Protein AF-A0A662L2X6-F1 (afdb_monomer)

Sequence (134 aa):
MKKNYYLSSSEQKVYNVVSHAELVTLELVRELFPELSMGMLYKVLSSLEKKGYLYRLRRGLYLVRKRPGEMAVIENPYRVALSLYKGYIGFSSALRHYNLIEYDFHCFRGHCGEIRQYAGGKHTAHPLSHRRRT

pLDDT: mean 73.25, std 21.38, range [28.16, 93.31]

Structure (mmCIF, N/CA/C/O backbone):
data_AF-A0A662L2X6-F1
#
_entry.id   AF-A0A662L2X6-F1
#
loop_
_atom_site.group_PDB
_atom_site.id
_atom_site.type_symbol
_atom_site.label_atom_id
_atom_site.label_alt_id
_atom_site.label_comp_id
_atom_site.label_asym_id
_atom_site.label_entity_id
_atom_site.label_seq_id
_atom_site.pdbx_PDB_ins_code
_atom_site.Cartn_x
_atom_site.Cartn_y
_atom_site.Cartn_z
_atom_site.occupancy
_atom_site.B_iso_or_equiv
_atom_site.auth_seq_id
_atom_site.auth_comp_id
_atom_site.auth_asym_id
_atom_site.auth_atom_id
_atom_site.pdbx_PDB_model_num
ATOM 1 N N . MET A 1 1 ? 13.348 3.884 21.533 1.00 37.84 1 MET A N 1
ATOM 2 C CA . MET A 1 1 ? 12.248 3.030 22.042 1.00 37.84 1 MET A CA 1
ATOM 3 C C . MET A 1 1 ? 11.595 2.313 20.865 1.00 37.84 1 MET A C 1
ATOM 5 O O . MET A 1 1 ? 11.083 2.991 19.982 1.00 37.84 1 MET A O 1
ATOM 9 N N . LYS A 1 2 ? 11.639 0.973 20.804 1.00 46.19 2 LYS A N 1
ATOM 10 C CA . LYS A 1 2 ? 10.853 0.205 19.821 1.00 46.19 2 LYS A CA 1
ATOM 11 C C . LYS A 1 2 ? 9.372 0.364 20.182 1.00 46.19 2 LYS A C 1
ATOM 13 O O . LYS A 1 2 ? 8.948 -0.122 21.225 1.00 46.19 2 LYS A O 1
ATOM 18 N N . LYS A 1 3 ? 8.598 1.092 19.372 1.00 54.91 3 LYS A N 1
ATOM 19 C CA . LYS A 1 3 ? 7.136 1.128 19.523 1.00 54.91 3 LYS A CA 1
ATOM 20 C C . LYS A 1 3 ? 6.588 -0.226 19.077 1.00 54.91 3 LYS A C 1
ATOM 22 O O . LYS A 1 3 ? 6.639 -0.543 17.892 1.00 54.91 3 LYS A O 1
ATOM 27 N N . ASN A 1 4 ? 6.072 -1.013 20.017 1.00 60.38 4 ASN A N 1
ATOM 28 C CA . ASN A 1 4 ? 5.296 -2.207 19.697 1.00 60.38 4 ASN A CA 1
ATOM 29 C C . ASN A 1 4 ? 3.929 -1.752 19.176 1.00 60.38 4 ASN A C 1
ATOM 31 O O . ASN A 1 4 ? 3.053 -1.361 19.946 1.00 60.38 4 ASN A O 1
ATOM 35 N N . TYR A 1 5 ? 3.768 -1.728 17.854 1.00 67.44 5 TYR A N 1
ATOM 36 C CA . TYR A 1 5 ? 2.500 -1.387 17.220 1.00 67.44 5 TYR A CA 1
ATOM 37 C C . TYR A 1 5 ? 1.608 -2.627 17.150 1.00 67.44 5 TYR A C 1
ATOM 39 O O . TYR A 1 5 ? 1.684 -3.400 16.196 1.00 67.44 5 TYR A O 1
ATOM 47 N N . TYR A 1 6 ? 0.749 -2.801 18.155 1.00 79.38 6 TYR A N 1
ATOM 48 C CA . TYR A 1 6 ? -0.308 -3.812 18.124 1.00 79.38 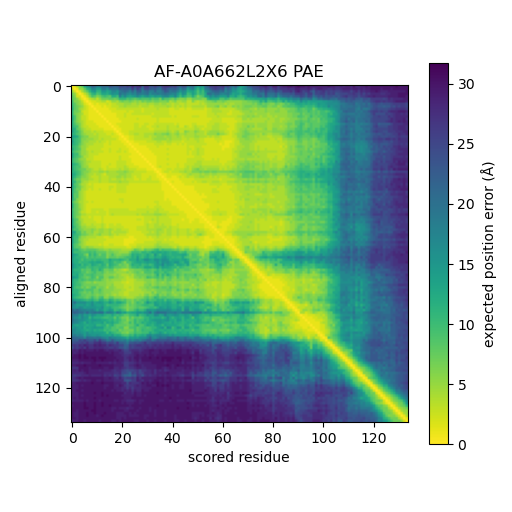6 TYR A CA 1
ATOM 49 C C . TYR A 1 6 ? -1.301 -3.501 16.995 1.00 79.38 6 TYR A C 1
ATOM 51 O O . TYR A 1 6 ? -1.736 -2.353 16.838 1.00 79.38 6 TYR A O 1
ATOM 59 N N . LEU A 1 7 ? -1.635 -4.510 16.190 1.00 86.00 7 LEU A N 1
ATOM 60 C CA . LEU A 1 7 ? -2.665 -4.427 15.154 1.00 86.00 7 LEU A CA 1
ATOM 61 C C . LEU A 1 7 ? -4.028 -4.767 15.764 1.00 86.00 7 LEU A C 1
ATOM 63 O O . LEU A 1 7 ? -4.136 -5.686 16.571 1.00 86.00 7 LEU A O 1
ATOM 67 N N . SER A 1 8 ? -5.069 -4.028 15.385 1.00 89.44 8 SER A N 1
ATOM 68 C CA . SER A 1 8 ? -6.445 -4.423 15.708 1.00 89.44 8 SER A CA 1
ATOM 69 C C . SER A 1 8 ? -6.873 -5.630 14.866 1.00 89.44 8 SER A C 1
ATOM 71 O O . SER A 1 8 ? -6.256 -5.922 13.843 1.00 89.44 8 SER A O 1
ATOM 73 N N . SER A 1 9 ? -7.961 -6.311 15.242 1.00 88.50 9 SER A N 1
ATOM 74 C CA . SER A 1 9 ? -8.458 -7.476 14.487 1.00 88.50 9 SER A CA 1
ATOM 75 C C . SER A 1 9 ? -8.709 -7.154 13.004 1.00 88.50 9 SER A C 1
ATOM 77 O O . SER A 1 9 ? -8.287 -7.904 12.125 1.00 88.50 9 SER A O 1
ATOM 79 N N . SER A 1 10 ? -9.322 -6.004 12.704 1.00 88.81 10 SER A N 1
ATOM 80 C CA . SER A 1 10 ? -9.560 -5.562 11.323 1.00 88.81 10 SER A CA 1
ATOM 81 C C . SER A 1 10 ? -8.263 -5.229 10.585 1.00 88.81 10 SER A C 1
ATOM 83 O O . SER A 1 10 ? -8.102 -5.601 9.428 1.00 88.81 10 SER A O 1
ATOM 85 N N . GLU A 1 11 ? -7.320 -4.556 11.247 1.00 91.25 11 GLU A N 1
ATOM 86 C CA . GLU A 1 11 ? -6.023 -4.234 10.644 1.00 91.25 11 GLU A CA 1
ATOM 87 C C . GLU A 1 11 ? -5.204 -5.488 10.354 1.00 91.25 11 GLU A C 1
ATOM 89 O O . GLU A 1 11 ? -4.569 -5.571 9.308 1.00 91.25 11 GLU A O 1
ATOM 94 N N . GLN A 1 12 ? -5.236 -6.468 11.256 1.00 91.44 12 GLN A N 1
ATOM 95 C CA . GLN A 1 12 ? -4.523 -7.726 11.098 1.00 91.44 12 GLN A CA 1
ATOM 96 C C . GLN A 1 12 ? -5.106 -8.552 9.950 1.00 91.44 12 GLN A C 1
ATOM 98 O O . GLN A 1 12 ? -4.346 -9.079 9.145 1.00 91.44 12 GLN A O 1
ATOM 103 N N . LYS A 1 13 ? -6.440 -8.606 9.818 1.00 91.12 13 LYS A N 1
ATOM 104 C CA . LYS A 1 13 ? -7.099 -9.242 8.667 1.00 91.12 13 LYS A CA 1
ATOM 105 C C . LYS A 1 13 ? -6.664 -8.605 7.350 1.00 91.12 13 LYS A C 1
ATOM 107 O O . LYS A 1 13 ? -6.211 -9.318 6.460 1.00 91.12 13 LYS A O 1
ATOM 112 N N . VAL A 1 14 ? -6.745 -7.276 7.254 1.00 91.56 14 VAL A N 1
ATOM 113 C CA . VA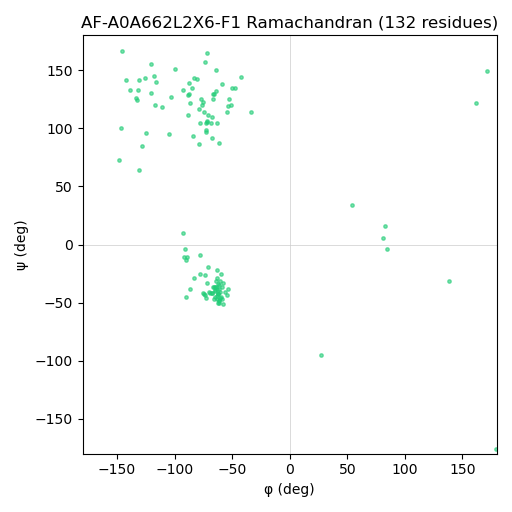L A 1 14 ? -6.340 -6.550 6.042 1.00 91.56 14 VAL A CA 1
ATOM 114 C C . VAL A 1 14 ? -4.860 -6.780 5.748 1.00 91.56 14 VAL A C 1
ATOM 116 O O . VAL A 1 14 ? -4.516 -7.160 4.633 1.00 91.56 14 VAL A O 1
ATOM 119 N N . TYR A 1 15 ? -3.989 -6.621 6.747 1.00 91.12 15 TYR A N 1
ATOM 120 C CA . TYR A 1 15 ? -2.548 -6.787 6.576 1.00 91.12 15 TYR A CA 1
ATOM 121 C C . TYR A 1 15 ? -2.161 -8.207 6.154 1.00 91.12 15 TYR A C 1
ATOM 123 O O . TYR A 1 15 ? -1.346 -8.355 5.254 1.00 91.12 15 TYR A O 1
ATOM 131 N N . ASN A 1 16 ? -2.762 -9.246 6.738 1.00 90.69 16 ASN A N 1
ATOM 132 C CA . ASN A 1 16 ? -2.448 -10.636 6.395 1.00 90.69 16 ASN A CA 1
ATOM 133 C C . ASN A 1 16 ? -2.746 -10.968 4.929 1.00 90.69 16 ASN A C 1
ATOM 135 O O . ASN A 1 16 ? -2.019 -11.753 4.324 1.00 90.69 16 ASN A O 1
ATOM 139 N N . VAL A 1 17 ? -3.795 -10.370 4.361 1.00 90.00 17 VAL A N 1
ATOM 140 C CA . VAL A 1 17 ? -4.144 -10.566 2.950 1.00 90.00 17 VAL A CA 1
ATOM 141 C C . VAL A 1 17 ? -3.186 -9.793 2.044 1.00 90.00 17 VAL A C 1
ATOM 143 O O . VAL A 1 17 ? -2.736 -10.322 1.031 1.00 90.00 17 VAL A O 1
ATOM 146 N N . VAL A 1 18 ? -2.831 -8.559 2.411 1.00 90.56 18 VAL A N 1
ATOM 147 C CA . VAL A 1 18 ? -2.010 -7.701 1.544 1.00 90.56 18 VAL A CA 1
ATOM 148 C C . VAL A 1 18 ? -0.499 -7.843 1.746 1.00 90.56 18 VAL A C 1
ATOM 150 O O . VAL A 1 18 ? 0.260 -7.336 0.930 1.00 90.56 18 VAL A O 1
ATOM 153 N N . SER A 1 19 ? -0.036 -8.533 2.790 1.00 87.69 19 SER A N 1
ATOM 154 C CA . SER A 1 19 ? 1.386 -8.632 3.173 1.00 87.69 19 SER A CA 1
ATOM 155 C C . SER A 1 19 ? 2.289 -9.246 2.100 1.00 87.69 19 SER A C 1
ATOM 157 O O . SER A 1 19 ? 3.488 -8.972 2.077 1.00 87.69 19 SER A O 1
ATOM 159 N N . HIS A 1 20 ? 1.717 -10.064 1.218 1.00 85.44 20 HIS A N 1
ATOM 160 C CA . HIS A 1 20 ? 2.423 -10.729 0.123 1.00 85.44 20 HIS A CA 1
ATOM 161 C C . HIS A 1 20 ? 2.442 -9.899 -1.167 1.00 85.44 20 HIS A C 1
ATOM 163 O O . HIS A 1 20 ? 3.186 -10.220 -2.092 1.00 85.44 20 HIS A O 1
ATOM 169 N N . ALA A 1 21 ? 1.623 -8.849 -1.251 1.00 86.25 21 ALA A N 1
ATOM 170 C CA . ALA A 1 21 ? 1.605 -7.955 -2.395 1.00 86.25 21 ALA A CA 1
ATOM 171 C C . ALA A 1 21 ? 2.707 -6.899 -2.254 1.00 86.25 21 ALA A C 1
ATOM 173 O O . ALA A 1 21 ? 2.956 -6.396 -1.167 1.00 86.25 21 ALA A O 1
ATOM 174 N N . GLU A 1 22 ? 3.345 -6.517 -3.360 1.00 86.69 22 GLU A N 1
ATOM 175 C CA . GLU A 1 22 ? 4.270 -5.373 -3.381 1.00 86.69 22 GLU A CA 1
ATOM 176 C C . GLU A 1 22 ? 3.488 -4.047 -3.303 1.00 86.69 22 GLU A C 1
ATOM 178 O O . GLU A 1 22 ? 3.831 -3.135 -2.548 1.00 86.69 22 GLU A O 1
ATOM 183 N N . LEU A 1 23 ? 2.390 -3.965 -4.061 1.00 90.06 23 LEU A N 1
ATOM 184 C CA . LEU A 1 23 ? 1.538 -2.789 -4.205 1.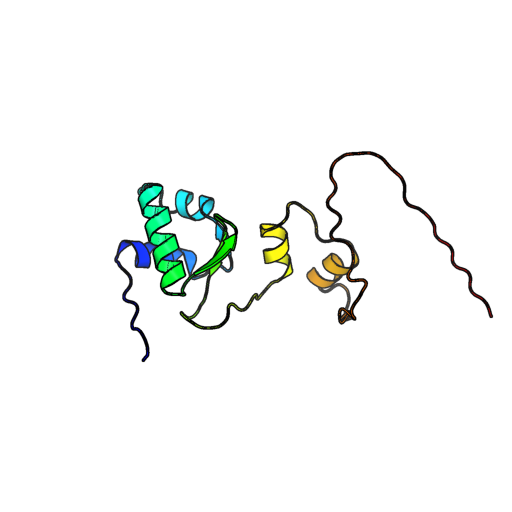00 90.06 23 LEU A CA 1
ATOM 185 C C . LEU A 1 23 ? 0.088 -3.125 -3.883 1.00 90.06 23 LEU A C 1
ATOM 187 O O . LEU A 1 23 ? -0.418 -4.186 -4.239 1.00 90.06 23 LEU A O 1
ATOM 191 N N . VAL A 1 24 ? -0.591 -2.174 -3.253 1.00 92.56 24 VAL A N 1
ATOM 192 C CA . VAL A 1 24 ? -1.980 -2.300 -2.820 1.00 92.56 24 VAL A CA 1
ATOM 193 C C . VAL A 1 24 ? -2.740 -1.051 -3.226 1.00 92.56 24 VAL A C 1
ATOM 195 O O . VAL A 1 24 ? -2.353 0.069 -2.876 1.00 92.56 24 VAL A O 1
ATOM 198 N N . THR A 1 25 ? -3.848 -1.238 -3.939 1.00 92.19 25 THR A N 1
ATOM 199 C CA . THR A 1 25 ? -4.790 -0.161 -4.247 1.00 92.19 25 THR A CA 1
ATOM 200 C C . THR A 1 25 ? -5.988 -0.208 -3.309 1.00 92.19 25 THR A C 1
ATOM 202 O O . THR A 1 25 ? -6.390 -1.266 -2.831 1.00 92.19 25 THR A O 1
ATOM 205 N N . LEU A 1 26 ? -6.589 0.953 -3.046 1.00 92.50 26 LEU A N 1
ATOM 206 C CA . LEU A 1 26 ? -7.825 1.043 -2.264 1.00 92.50 26 LEU A CA 1
ATOM 207 C C . LEU A 1 26 ? -8.962 0.229 -2.900 1.00 92.50 26 LEU A C 1
ATOM 209 O O . LEU A 1 26 ? -9.758 -0.367 -2.183 1.00 92.50 26 LEU A O 1
ATOM 213 N N . GLU A 1 27 ? -9.026 0.215 -4.230 1.00 91.50 27 GLU A N 1
ATOM 214 C CA . GLU A 1 27 ? -10.001 -0.554 -5.009 1.00 91.50 27 GLU A CA 1
ATOM 215 C C . GLU A 1 27 ? -9.844 -2.056 -4.751 1.00 91.50 27 GLU A C 1
ATOM 217 O O . GLU A 1 27 ? -10.814 -2.702 -4.371 1.00 91.50 27 GLU A O 1
ATOM 222 N N . LEU A 1 28 ? -8.613 -2.575 -4.804 1.00 91.12 28 LEU A N 1
ATOM 223 C CA . LEU A 1 28 ? -8.323 -3.980 -4.515 1.00 91.12 28 LEU A CA 1
ATOM 224 C C . LEU A 1 28 ? -8.683 -4.357 -3.072 1.00 91.12 28 LEU A C 1
ATOM 226 O O . LEU A 1 28 ? -9.294 -5.392 -2.830 1.00 91.12 28 LEU A O 1
ATOM 230 N N . VAL A 1 29 ? -8.365 -3.507 -2.090 1.00 92.19 29 VAL A N 1
ATOM 231 C CA . VAL A 1 29 ? -8.748 -3.780 -0.690 1.00 92.19 29 VAL A CA 1
ATOM 232 C C . VAL A 1 29 ? -10.267 -3.765 -0.520 1.00 92.19 29 VAL A C 1
ATOM 234 O O . VAL A 1 29 ? -10.804 -4.566 0.238 1.00 92.19 29 VAL A O 1
ATOM 237 N N . ARG A 1 30 ? -10.974 -2.882 -1.229 1.00 93.06 30 ARG A N 1
ATOM 238 C CA . ARG A 1 30 ? -12.440 -2.839 -1.211 1.00 93.06 30 ARG A CA 1
ATOM 239 C C . ARG A 1 30 ? -13.055 -4.103 -1.815 1.00 93.06 30 ARG A C 1
ATOM 241 O O . ARG A 1 30 ? -14.054 -4.578 -1.292 1.00 93.06 30 ARG A O 1
ATOM 248 N N . GLU A 1 31 ? -12.477 -4.630 -2.890 1.00 92.69 31 GLU A N 1
ATOM 249 C CA . GLU A 1 31 ? -12.918 -5.886 -3.510 1.00 92.69 31 GLU A CA 1
ATOM 250 C C . GLU A 1 31 ? -12.684 -7.094 -2.597 1.00 92.69 31 GLU A C 1
ATOM 252 O O . GLU A 1 31 ? -13.519 -7.992 -2.542 1.00 92.69 31 GLU A O 1
ATOM 257 N N . LEU A 1 32 ? -11.579 -7.097 -1.846 1.00 91.25 32 LEU A N 1
ATOM 258 C CA . LEU A 1 32 ? -11.224 -8.178 -0.922 1.00 91.25 32 LEU A CA 1
ATOM 259 C C . LEU A 1 32 ? -12.008 -8.147 0.397 1.00 91.25 32 LEU A C 1
ATOM 261 O O . LEU A 1 32 ? -12.156 -9.187 1.032 1.00 91.25 32 LEU A O 1
ATOM 265 N N . PHE A 1 33 ? -12.490 -6.973 0.810 1.00 91.81 33 PHE A N 1
ATOM 266 C CA . PHE A 1 33 ? -13.234 -6.774 2.057 1.00 91.81 33 PHE A CA 1
ATOM 267 C C . PHE A 1 33 ? -14.526 -5.975 1.816 1.00 91.81 33 PHE A C 1
ATOM 269 O O . PHE A 1 33 ? -14.658 -4.846 2.313 1.00 91.81 33 PHE A O 1
ATOM 276 N N . PRO A 1 34 ? -15.487 -6.519 1.045 1.00 90.50 34 PRO A N 1
ATOM 277 C CA . PRO A 1 34 ? -16.740 -5.835 0.724 1.00 90.50 34 PRO A CA 1
ATOM 278 C C . PRO A 1 34 ? -17.611 -5.559 1.960 1.00 90.50 34 PRO A C 1
ATOM 280 O O . PRO A 1 34 ? -18.448 -4.658 1.939 1.00 90.50 34 PRO A O 1
ATOM 283 N N . GLU A 1 35 ? -17.408 -6.300 3.050 1.00 90.88 35 GLU A N 1
ATOM 284 C CA . GLU A 1 35 ? -18.093 -6.117 4.328 1.00 90.88 35 GLU A CA 1
ATOM 285 C C . GLU A 1 35 ? -17.656 -4.852 5.084 1.00 90.88 35 GLU A C 1
ATOM 287 O O . GLU A 1 35 ? -18.362 -4.380 5.980 1.00 90.88 35 GLU A O 1
ATOM 292 N N . LEU A 1 36 ? -16.492 -4.286 4.749 1.00 89.38 36 LEU A N 1
ATOM 293 C CA . LEU A 1 36 ? -15.984 -3.082 5.392 1.00 89.38 36 LEU A CA 1
ATOM 294 C C . LEU A 1 36 ? -16.501 -1.833 4.679 1.00 89.38 36 LEU A C 1
ATOM 296 O O . LEU A 1 36 ? -16.327 -1.637 3.478 1.00 89.38 36 LEU A O 1
ATOM 300 N N . SER A 1 37 ? -17.074 -0.909 5.451 1.00 92.50 37 SER A N 1
ATOM 301 C CA . SER A 1 37 ? -17.449 0.398 4.913 1.00 92.50 37 SER A CA 1
ATOM 302 C C . SER A 1 37 ? -16.214 1.184 4.455 1.00 92.50 37 SER A C 1
ATOM 304 O O . SER A 1 37 ? -15.132 1.086 5.042 1.00 92.50 37 SER A O 1
ATOM 306 N N . MET A 1 38 ? -16.382 2.050 3.450 1.00 91.81 38 MET A N 1
ATOM 307 C CA . MET A 1 38 ? -15.291 2.897 2.942 1.00 91.81 38 MET A CA 1
ATOM 308 C C . MET A 1 38 ? -14.609 3.711 4.051 1.00 91.81 38 MET A C 1
ATOM 310 O O . MET A 1 38 ? -13.388 3.849 4.061 1.00 91.81 38 MET A O 1
ATOM 314 N N . GLY A 1 39 ? -15.378 4.218 5.021 1.00 92.00 39 GLY A N 1
ATOM 315 C CA . GLY A 1 39 ? -14.833 4.948 6.167 1.00 92.00 39 GLY A CA 1
ATOM 316 C C . GLY A 1 39 ? -13.925 4.086 7.049 1.00 92.00 39 GLY A C 1
ATOM 317 O O . GLY A 1 39 ? -12.887 4.562 7.510 1.00 92.00 39 GLY A O 1
ATOM 318 N N . MET A 1 40 ? -14.277 2.813 7.250 1.00 91.44 40 MET A N 1
ATOM 319 C CA . MET A 1 40 ? -13.444 1.861 7.989 1.00 91.44 40 MET A CA 1
ATOM 320 C C . MET A 1 40 ? -12.182 1.495 7.209 1.00 91.44 40 MET A C 1
ATOM 322 O O . MET A 1 40 ? -11.103 1.493 7.797 1.00 91.44 40 MET A O 1
ATOM 326 N N . LEU A 1 41 ? -12.279 1.287 5.893 1.00 92.56 41 LEU A N 1
ATOM 327 C CA . LEU A 1 41 ? -11.115 1.033 5.037 1.00 92.56 41 LEU A CA 1
ATOM 328 C C . LEU A 1 41 ? -10.099 2.179 5.099 1.00 92.56 41 LEU A C 1
ATOM 330 O O . LEU A 1 41 ? -8.915 1.942 5.333 1.00 92.56 41 LEU A O 1
ATOM 334 N N . TYR A 1 42 ? -10.552 3.432 4.982 1.00 93.31 42 TYR A N 1
ATOM 335 C CA . TYR A 1 42 ? -9.667 4.593 5.119 1.00 93.31 42 TYR A CA 1
ATOM 336 C C . TYR A 1 42 ? -8.994 4.659 6.493 1.00 93.31 42 TYR A C 1
ATOM 338 O O . TYR A 1 42 ? -7.801 4.956 6.575 1.00 93.31 42 TYR A O 1
ATOM 346 N N . LYS A 1 43 ? -9.734 4.362 7.570 1.00 93.31 43 LYS A N 1
ATOM 347 C CA . LYS A 1 43 ? -9.175 4.312 8.929 1.00 93.31 43 LYS A CA 1
ATOM 348 C C . LYS A 1 43 ? -8.113 3.223 9.059 1.00 93.31 43 LYS A C 1
ATOM 350 O O . LYS A 1 43 ? -7.033 3.508 9.570 1.00 93.31 43 LYS A O 1
ATOM 355 N N . VAL A 1 44 ? -8.396 2.014 8.576 1.00 93.25 44 VAL A N 1
ATOM 356 C CA . VAL A 1 44 ? -7.467 0.876 8.635 1.00 93.25 44 VAL A CA 1
ATOM 357 C C . VAL A 1 44 ? -6.200 1.173 7.837 1.00 93.25 44 VAL A C 1
ATOM 359 O O . VAL A 1 44 ? -5.108 1.075 8.388 1.00 93.25 44 VAL A O 1
ATOM 362 N N . LEU A 1 45 ? -6.322 1.618 6.583 1.00 92.81 45 LEU A N 1
ATOM 363 C CA . LEU A 1 45 ? -5.166 1.942 5.741 1.00 92.81 45 LEU A CA 1
ATOM 364 C C . LEU A 1 45 ? -4.333 3.088 6.323 1.00 92.81 45 LEU A C 1
ATOM 366 O O . LEU A 1 45 ? -3.109 2.995 6.359 1.00 92.81 45 LEU A O 1
ATOM 370 N N . SER A 1 46 ? -4.977 4.138 6.843 1.00 92.69 46 SER A N 1
ATOM 371 C CA . SER A 1 46 ? -4.268 5.241 7.503 1.00 92.69 46 SER A CA 1
ATOM 372 C C . SER A 1 46 ? -3.571 4.794 8.791 1.00 92.69 46 SER A C 1
ATOM 374 O O . SER A 1 46 ? -2.470 5.255 9.091 1.00 92.69 46 SER A O 1
ATOM 376 N N . SER A 1 47 ? -4.178 3.881 9.552 1.00 91.88 47 SER A N 1
ATOM 377 C CA . SER A 1 47 ? -3.559 3.294 10.741 1.00 91.88 47 SER A CA 1
ATOM 378 C C . SER A 1 47 ? -2.337 2.450 10.370 1.00 91.88 47 SER A C 1
ATOM 380 O O . SER A 1 47 ? -1.266 2.642 10.941 1.00 91.88 47 SER A O 1
ATOM 382 N N . LEU A 1 48 ? -2.451 1.583 9.359 1.00 90.81 48 LEU A N 1
ATOM 383 C CA . LEU A 1 48 ? -1.344 0.765 8.854 1.00 90.81 48 LEU A CA 1
ATOM 384 C C . LEU A 1 48 ? -0.192 1.615 8.298 1.00 90.81 48 LEU A C 1
ATOM 386 O O . LEU A 1 48 ? 0.973 1.296 8.539 1.00 90.81 48 LEU A O 1
ATOM 390 N N . GLU A 1 49 ? -0.503 2.720 7.618 1.00 91.06 49 GLU A N 1
ATOM 391 C CA . GLU A 1 49 ? 0.477 3.714 7.165 1.00 91.06 49 GLU A CA 1
ATOM 392 C C . GLU A 1 49 ? 1.222 4.343 8.353 1.00 91.06 49 GLU A C 1
ATOM 394 O O . GLU A 1 49 ? 2.451 4.320 8.404 1.00 91.06 49 GLU A O 1
ATOM 399 N N . LYS A 1 50 ? 0.494 4.828 9.369 1.00 89.19 50 LYS A N 1
ATOM 400 C CA . LYS A 1 50 ? 1.087 5.424 10.584 1.00 89.19 50 LYS A CA 1
ATOM 401 C C . LYS A 1 50 ? 1.946 4.441 11.378 1.00 89.19 50 LYS A C 1
ATOM 403 O O . LYS A 1 50 ? 2.936 4.840 11.988 1.00 89.19 50 LYS A O 1
ATOM 408 N N . LYS A 1 51 ? 1.561 3.165 11.384 1.00 88.19 51 LYS A N 1
ATOM 409 C CA . LYS A 1 51 ? 2.299 2.072 12.033 1.00 88.19 51 LYS A CA 1
ATOM 410 C C . LYS A 1 51 ? 3.510 1.606 11.214 1.00 88.19 51 LYS A C 1
ATOM 412 O O . LYS A 1 51 ? 4.329 0.849 11.724 1.00 88.19 51 LYS A O 1
ATOM 417 N N . GLY A 1 52 ? 3.648 2.083 9.975 1.00 88.06 52 GLY A N 1
ATOM 418 C CA . GLY A 1 52 ? 4.788 1.808 9.108 1.00 88.06 52 GLY A CA 1
ATOM 419 C C . GLY A 1 52 ? 4.706 0.484 8.352 1.00 88.06 52 GLY A C 1
ATOM 420 O O . GLY A 1 52 ? 5.731 0.043 7.845 1.00 88.06 52 GLY A O 1
ATOM 421 N N . TYR A 1 53 ? 3.530 -0.143 8.271 1.00 89.12 53 TYR A N 1
ATOM 422 C CA . TYR A 1 53 ? 3.299 -1.349 7.461 1.00 89.12 53 TYR A CA 1
ATOM 423 C C . TYR A 1 53 ? 3.016 -1.017 5.995 1.00 89.12 53 TYR A C 1
ATOM 425 O O . TYR A 1 53 ? 3.327 -1.800 5.101 1.00 89.12 53 TYR A O 1
ATOM 433 N N . LEU A 1 54 ? 2.437 0.158 5.748 1.00 90.81 54 LEU A N 1
ATOM 434 C CA . LEU A 1 54 ? 2.188 0.679 4.411 1.00 90.81 54 LEU A CA 1
ATOM 435 C C . LEU A 1 54 ? 2.958 1.979 4.210 1.00 90.81 54 LEU A C 1
ATOM 437 O O . LEU A 1 54 ? 3.094 2.789 5.125 1.00 90.81 54 LEU A O 1
ATOM 441 N N . TYR A 1 55 ? 3.425 2.200 2.989 1.00 90.44 55 TYR A N 1
ATOM 442 C CA . TYR A 1 55 ? 3.960 3.478 2.551 1.00 90.44 55 TYR A CA 1
ATOM 443 C C . TYR A 1 55 ? 3.105 4.032 1.427 1.00 90.44 55 TYR A C 1
ATOM 445 O O . TYR A 1 55 ? 2.944 3.407 0.382 1.00 90.44 55 TYR A O 1
ATOM 453 N N . ARG A 1 56 ? 2.529 5.209 1.637 1.00 90.69 56 ARG A N 1
ATOM 454 C CA . ARG A 1 56 ? 1.646 5.817 0.653 1.00 90.69 56 ARG A CA 1
ATOM 455 C C . ARG A 1 56 ? 2.454 6.416 -0.496 1.00 90.69 56 ARG A C 1
ATOM 457 O O . ARG A 1 56 ? 3.234 7.337 -0.286 1.00 90.69 56 ARG A O 1
ATOM 464 N N . LEU A 1 57 ? 2.211 5.925 -1.710 1.00 88.94 57 LEU A N 1
ATOM 465 C CA . LEU A 1 57 ? 2.804 6.463 -2.940 1.00 88.94 57 LEU A CA 1
ATOM 466 C C . LEU A 1 57 ? 1.919 7.559 -3.543 1.00 88.94 57 LEU A C 1
ATOM 468 O O . LEU A 1 57 ? 2.389 8.625 -3.928 1.00 88.94 57 LEU A O 1
ATOM 472 N N . ARG A 1 58 ? 0.606 7.305 -3.596 1.00 89.44 58 ARG A N 1
ATOM 473 C CA . ARG A 1 58 ? -0.425 8.247 -4.056 1.00 89.44 58 ARG A CA 1
ATOM 474 C C . ARG A 1 58 ? -1.703 8.024 -3.247 1.00 89.44 58 ARG A C 1
ATOM 476 O O . ARG A 1 58 ? -1.850 7.043 -2.526 1.00 89.44 58 ARG A O 1
ATOM 483 N N . ARG A 1 59 ? -2.666 8.947 -3.316 1.00 87.06 59 ARG A N 1
ATOM 484 C CA . ARG A 1 59 ? -4.018 8.695 -2.789 1.00 87.06 59 ARG A CA 1
ATOM 485 C C . ARG A 1 59 ? -4.580 7.401 -3.392 1.00 87.06 59 ARG A C 1
ATOM 487 O O . ARG A 1 59 ? -4.735 7.326 -4.603 1.00 87.06 59 ARG A O 1
ATOM 494 N N . GLY A 1 60 ? -4.879 6.430 -2.529 1.00 89.62 60 GLY A N 1
ATOM 495 C CA . GLY A 1 60 ? -5.424 5.133 -2.927 1.00 89.62 60 GLY A CA 1
ATOM 496 C C . GLY A 1 60 ? -4.395 4.118 -3.429 1.00 89.62 60 GLY A C 1
ATOM 497 O O . GLY A 1 60 ? -4.815 3.052 -3.856 1.00 89.62 60 GLY A O 1
ATOM 498 N N . LEU A 1 61 ? -3.090 4.414 -3.365 1.00 91.88 61 LEU A N 1
ATOM 499 C CA . LEU A 1 61 ? -2.015 3.508 -3.777 1.00 91.88 61 LEU A CA 1
ATOM 500 C C . LEU A 1 61 ? -0.919 3.459 -2.709 1.00 91.88 61 LEU A C 1
ATOM 502 O O . LEU A 1 61 ? -0.336 4.487 -2.342 1.00 91.88 61 LEU A O 1
ATOM 506 N N . TYR A 1 62 ? -0.623 2.252 -2.248 1.00 92.56 62 TYR A N 1
ATOM 507 C CA . TYR A 1 62 ? 0.280 1.985 -1.138 1.00 92.56 62 TYR A CA 1
ATOM 508 C C . TYR A 1 62 ? 1.299 0.912 -1.525 1.00 92.56 62 TYR A C 1
ATOM 510 O O . TYR A 1 62 ? 0.960 -0.058 -2.195 1.00 92.56 62 TYR A O 1
ATOM 518 N N . LEU A 1 63 ? 2.538 1.084 -1.077 1.00 91.50 63 LEU A N 1
ATOM 519 C CA . LEU A 1 63 ? 3.586 0.072 -1.096 1.00 91.50 63 LEU A CA 1
ATOM 520 C C . LEU A 1 63 ? 3.571 -0.676 0.239 1.00 91.50 63 LEU A C 1
ATOM 522 O O . LEU A 1 63 ? 3.528 -0.048 1.303 1.00 91.50 63 LEU A O 1
ATOM 526 N N . VAL A 1 64 ? 3.620 -2.001 0.192 1.00 89.75 64 VAL A N 1
ATOM 527 C CA . VAL A 1 64 ? 3.640 -2.843 1.391 1.00 89.75 64 VAL A CA 1
ATOM 528 C C . VAL A 1 64 ? 5.068 -2.981 1.894 1.00 89.75 64 VAL A C 1
ATOM 530 O O . VAL A 1 64 ? 5.999 -3.212 1.126 1.00 89.75 64 VAL A O 1
ATOM 533 N N . ARG A 1 65 ? 5.257 -2.840 3.206 1.00 85.44 65 ARG A N 1
ATOM 534 C CA . ARG A 1 65 ? 6.552 -3.061 3.850 1.00 85.44 65 ARG A CA 1
ATOM 535 C C . ARG A 1 65 ? 6.547 -4.405 4.559 1.00 85.44 65 ARG A C 1
ATOM 537 O O . ARG A 1 65 ? 5.711 -4.641 5.423 1.00 85.44 65 ARG A O 1
ATOM 544 N N . LYS A 1 66 ? 7.542 -5.245 4.256 1.00 77.12 66 LYS A N 1
ATOM 545 C CA . LYS A 1 66 ? 7.760 -6.534 4.941 1.00 77.12 66 LYS A CA 1
ATOM 546 C C . LYS A 1 66 ? 8.027 -6.353 6.437 1.00 77.12 66 LYS A C 1
ATOM 548 O O . LYS A 1 66 ? 7.665 -7.212 7.238 1.00 77.12 66 LYS A O 1
ATOM 553 N N . ARG A 1 67 ? 8.658 -5.238 6.823 1.00 75.81 67 ARG A N 1
ATOM 554 C CA . ARG A 1 67 ? 8.950 -4.900 8.218 1.00 75.81 67 ARG A CA 1
ATOM 555 C C . ARG A 1 67 ? 8.545 -3.462 8.540 1.00 75.81 67 ARG A C 1
ATOM 557 O O . ARG A 1 67 ? 8.889 -2.547 7.785 1.00 75.81 67 ARG A O 1
ATOM 564 N N . PRO A 1 68 ? 7.848 -3.237 9.667 1.00 72.75 68 PRO A N 1
ATOM 565 C CA . PRO A 1 68 ? 7.437 -1.903 10.064 1.00 72.75 68 PRO A CA 1
ATOM 566 C C . PRO A 1 68 ? 8.655 -1.043 10.410 1.00 72.75 68 PRO A C 1
ATOM 568 O O . PRO A 1 68 ? 9.512 -1.437 11.197 1.00 72.75 68 PRO A O 1
ATOM 571 N N . GLY A 1 69 ? 8.716 0.156 9.829 1.00 66.62 69 GLY A N 1
ATOM 572 C CA . GLY A 1 69 ? 9.757 1.145 10.130 1.00 66.62 69 GLY A CA 1
ATOM 573 C C . GLY A 1 69 ? 11.078 0.990 9.368 1.00 66.62 69 GLY A C 1
ATOM 574 O O . GLY A 1 69 ? 11.922 1.874 9.482 1.00 66.62 69 GLY A O 1
ATOM 575 N N . GLU A 1 70 ? 11.251 -0.053 8.551 1.00 70.12 70 GLU A N 1
ATOM 576 C CA . GLU A 1 70 ? 12.353 -0.104 7.581 1.00 70.12 70 GLU A CA 1
ATOM 577 C C . GLU A 1 70 ? 12.082 0.842 6.396 1.00 70.12 70 GLU A C 1
ATOM 579 O O . GLU A 1 70 ? 10.932 1.225 6.127 1.00 70.12 70 GLU A O 1
ATOM 584 N N . MET A 1 71 ? 13.150 1.255 5.701 1.00 69.00 71 MET A N 1
ATOM 585 C CA . MET A 1 71 ? 13.023 2.024 4.462 1.00 69.00 71 MET A CA 1
ATOM 586 C C . MET A 1 71 ? 12.221 1.216 3.440 1.00 69.00 71 MET A C 1
ATOM 588 O O . MET A 1 71 ? 12.396 0.009 3.303 1.00 69.00 71 MET A O 1
ATOM 592 N N . ALA A 1 72 ? 11.319 1.895 2.733 1.00 69.19 72 ALA A N 1
ATOM 593 C CA . ALA A 1 72 ? 10.561 1.296 1.646 1.00 69.19 72 ALA A CA 1
ATOM 594 C C . ALA A 1 72 ? 11.527 0.883 0.527 1.00 69.19 72 ALA A C 1
ATOM 596 O O . ALA A 1 72 ? 12.031 1.741 -0.196 1.00 69.19 72 ALA A O 1
ATOM 597 N N . VAL A 1 73 ? 11.795 -0.416 0.405 1.00 72.44 73 VAL A N 1
ATOM 598 C CA . VAL A 1 73 ? 12.569 -0.967 -0.708 1.00 72.44 73 VAL A CA 1
ATOM 599 C C . VAL A 1 73 ? 11.604 -1.234 -1.852 1.00 72.44 73 VAL A C 1
ATOM 601 O O . VAL A 1 73 ? 10.629 -1.963 -1.690 1.00 72.44 73 VAL A O 1
ATOM 604 N N . ILE A 1 74 ? 11.863 -0.608 -2.995 1.00 79.62 74 ILE A N 1
ATOM 605 C CA . ILE A 1 74 ? 11.136 -0.879 -4.231 1.00 79.62 74 ILE A CA 1
ATOM 606 C C . ILE A 1 74 ? 11.871 -2.021 -4.926 1.00 79.62 74 ILE A C 1
ATOM 608 O O . ILE A 1 74 ? 13.001 -1.832 -5.373 1.00 79.62 74 ILE A O 1
ATOM 612 N N . GLU A 1 75 ? 11.244 -3.196 -4.990 1.00 76.62 75 GLU A N 1
ATOM 613 C CA . GLU A 1 75 ? 11.826 -4.364 -5.657 1.00 76.62 75 GLU A CA 1
ATOM 614 C C . GLU A 1 75 ? 11.758 -4.187 -7.178 1.00 76.62 75 GLU A C 1
ATOM 616 O O . GLU A 1 75 ? 12.742 -4.436 -7.875 1.00 76.62 75 GLU A O 1
ATOM 621 N N . ASN A 1 76 ? 10.631 -3.684 -7.699 1.00 79.62 76 ASN A N 1
A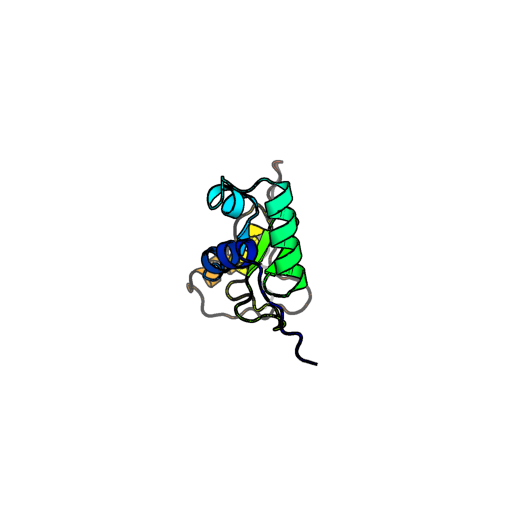TOM 622 C CA . ASN A 1 76 ? 10.460 -3.454 -9.129 1.00 79.62 76 ASN A CA 1
ATOM 623 C C . ASN A 1 76 ? 10.054 -1.999 -9.455 1.00 79.62 76 ASN A C 1
ATOM 625 O O . ASN A 1 76 ? 8.863 -1.663 -9.466 1.00 79.62 76 ASN A O 1
ATOM 629 N N . PRO A 1 77 ? 11.013 -1.115 -9.804 1.00 81.19 77 PRO A N 1
ATOM 630 C CA . PRO A 1 77 ? 10.723 0.297 -10.071 1.00 81.19 77 PRO A CA 1
ATOM 631 C C . PRO A 1 77 ? 9.795 0.495 -11.274 1.00 81.19 77 PRO A C 1
ATOM 633 O O . PRO A 1 77 ? 9.013 1.4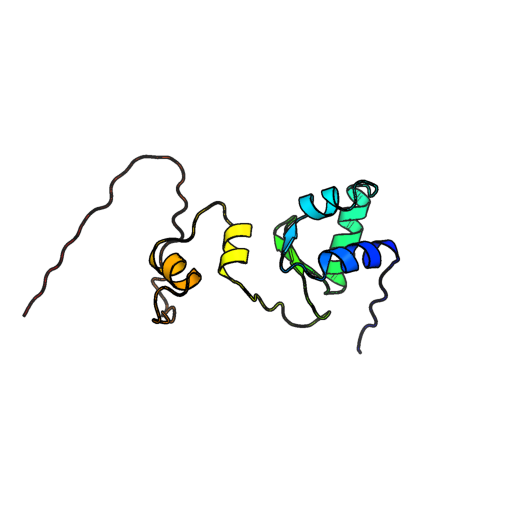45 -11.302 1.00 81.19 77 PRO A O 1
ATOM 636 N N . TYR A 1 78 ? 9.830 -0.420 -12.244 1.00 82.69 78 TYR A N 1
ATOM 637 C CA . TYR A 1 78 ? 8.988 -0.369 -13.435 1.00 82.69 78 TYR A CA 1
ATOM 638 C C . TYR A 1 78 ? 7.516 -0.632 -13.111 1.00 82.69 78 TYR A C 1
ATOM 640 O O . TYR A 1 78 ? 6.643 0.087 -13.595 1.00 82.69 78 TYR A O 1
ATOM 648 N N . ARG A 1 79 ? 7.230 -1.611 -12.244 1.00 81.19 79 ARG A N 1
ATOM 649 C CA . ARG A 1 79 ? 5.862 -1.883 -11.773 1.00 81.19 79 ARG A CA 1
ATOM 650 C C . ARG A 1 79 ? 5.291 -0.710 -10.991 1.00 81.19 79 ARG A C 1
ATOM 652 O O . ARG A 1 79 ? 4.157 -0.303 -11.238 1.00 81.19 79 ARG A O 1
ATOM 659 N N . VAL A 1 80 ? 6.093 -0.128 -10.101 1.00 84.69 80 VAL A N 1
ATOM 660 C CA . VAL A 1 80 ? 5.694 1.070 -9.355 1.00 84.69 80 VAL A CA 1
ATOM 661 C C . VAL A 1 80 ? 5.407 2.229 -10.310 1.00 84.69 80 VAL A C 1
ATOM 663 O O . VAL A 1 80 ? 4.352 2.854 -10.204 1.00 84.69 80 VAL A O 1
ATOM 666 N N . ALA A 1 81 ? 6.274 2.474 -11.295 1.00 83.31 81 ALA A N 1
ATOM 667 C CA . ALA A 1 81 ? 6.057 3.524 -12.286 1.00 83.31 81 ALA A CA 1
ATOM 668 C C . ALA A 1 81 ? 4.760 3.315 -13.090 1.00 83.31 81 ALA A C 1
ATOM 670 O O . ALA A 1 81 ? 3.968 4.248 -13.216 1.00 83.31 81 ALA A O 1
ATOM 671 N N . LEU A 1 82 ? 4.494 2.092 -13.562 1.00 84.19 82 LEU A N 1
ATOM 672 C CA . LEU A 1 82 ? 3.261 1.755 -14.285 1.00 84.19 82 LEU A CA 1
ATOM 673 C C . LEU A 1 82 ? 1.998 1.903 -13.423 1.00 84.19 82 LEU A C 1
ATOM 675 O O . LEU A 1 82 ? 0.940 2.252 -13.937 1.00 84.19 82 LEU A O 1
ATOM 679 N N . SER A 1 83 ? 2.096 1.678 -12.110 1.00 83.94 83 SER A N 1
ATOM 680 C CA . SER A 1 83 ? 0.970 1.906 -11.191 1.00 83.94 83 SER A CA 1
ATOM 681 C C . SER A 1 83 ? 0.688 3.394 -10.935 1.00 83.94 83 SER A C 1
ATOM 683 O O . SER A 1 83 ? -0.443 3.777 -10.631 1.00 83.94 83 SER A O 1
ATOM 685 N N . LEU A 1 84 ? 1.704 4.252 -11.069 1.00 84.19 84 LEU A N 1
ATOM 686 C CA . LEU A 1 84 ? 1.596 5.695 -10.843 1.00 84.19 84 LEU A CA 1
ATOM 687 C C . LEU A 1 84 ? 1.142 6.455 -12.090 1.00 84.19 84 LEU A C 1
ATOM 689 O O . LEU A 1 84 ? 0.362 7.410 -11.979 1.00 84.19 84 LEU A O 1
ATOM 693 N N . TYR A 1 85 ? 1.618 6.033 -13.261 1.00 82.50 85 TYR A N 1
ATOM 694 C CA . TYR A 1 85 ? 1.417 6.719 -14.530 1.00 82.50 85 TYR A CA 1
ATOM 695 C C . TYR A 1 85 ? 0.697 5.817 -15.527 1.00 82.50 85 TYR A C 1
ATOM 697 O O . TYR A 1 85 ? 1.119 4.696 -15.796 1.00 82.50 85 TYR A O 1
ATOM 705 N N . LYS A 1 86 ? -0.364 6.344 -16.144 1.00 76.50 86 LYS A N 1
ATOM 706 C CA . LYS A 1 86 ? -0.992 5.696 -17.297 1.00 76.50 86 LYS A CA 1
ATOM 707 C C . LYS A 1 86 ? -0.058 5.853 -18.495 1.00 76.50 86 LYS A C 1
ATOM 709 O O . LYS A 1 86 ? 0.074 6.948 -19.034 1.00 76.50 86 LYS A O 1
ATOM 714 N N . GLY A 1 87 ? 0.611 4.774 -18.874 1.00 78.81 87 GLY A N 1
ATOM 715 C CA . GLY A 1 87 ? 1.573 4.766 -19.967 1.00 78.81 87 GLY A CA 1
ATOM 716 C C . GLY A 1 87 ? 2.195 3.391 -20.152 1.00 78.81 87 GLY A C 1
ATOM 717 O O . GLY A 1 87 ? 1.826 2.431 -19.479 1.00 78.81 87 GLY A O 1
ATOM 718 N N . TYR A 1 88 ? 3.144 3.306 -21.074 1.00 78.94 88 TYR A N 1
ATOM 719 C CA . TYR A 1 88 ? 3.936 2.107 -21.311 1.00 78.94 88 TYR A CA 1
ATOM 720 C C . TYR A 1 88 ? 5.416 2.421 -21.111 1.00 78.94 88 TYR A C 1
ATOM 722 O O . TYR A 1 88 ? 5.859 3.564 -21.240 1.00 78.94 88 TYR A O 1
ATOM 730 N N . ILE A 1 89 ? 6.191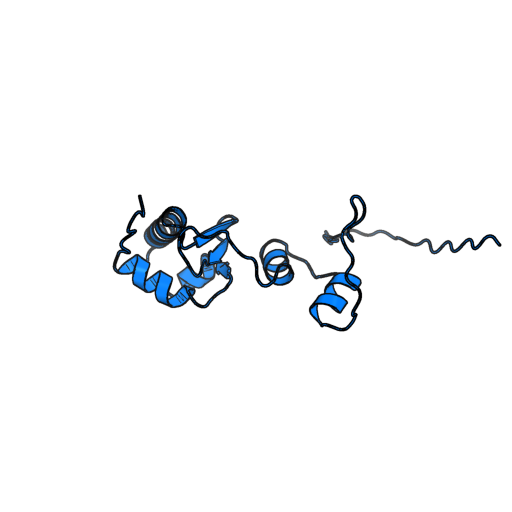 1.393 -20.785 1.00 79.69 89 ILE A N 1
ATOM 731 C CA . ILE A 1 89 ? 7.641 1.513 -20.668 1.00 79.69 89 ILE A CA 1
ATOM 732 C C . ILE A 1 89 ? 8.217 1.578 -22.087 1.00 79.69 89 ILE A C 1
ATOM 734 O O . ILE A 1 89 ? 7.974 0.689 -22.901 1.00 79.69 89 ILE A O 1
ATOM 738 N N . GLY A 1 90 ? 8.959 2.638 -22.401 1.00 79.88 90 GLY A N 1
ATOM 739 C CA . GLY A 1 90 ? 9.523 2.848 -23.734 1.00 79.88 90 GLY A CA 1
ATOM 740 C C . GLY A 1 90 ? 10.804 2.047 -23.995 1.00 79.88 90 GLY A C 1
ATOM 741 O O . GLY A 1 90 ? 11.657 1.924 -23.117 1.00 79.88 90 GLY A O 1
ATOM 742 N N . PHE A 1 91 ? 10.936 1.552 -25.229 1.00 78.06 91 PHE A N 1
ATOM 743 C CA . PHE A 1 91 ? 12.143 1.043 -25.903 1.00 78.06 91 PHE A CA 1
ATOM 744 C C . PHE A 1 91 ? 13.251 0.475 -24.993 1.00 78.06 91 PHE A C 1
ATOM 746 O O . PHE A 1 91 ? 13.184 -0.689 -24.606 1.00 78.06 91 PHE A O 1
ATOM 753 N N . SER A 1 92 ? 14.258 1.273 -24.621 1.00 75.00 92 SER A N 1
ATOM 754 C CA . SER A 1 92 ? 15.415 0.811 -23.837 1.00 75.00 92 SER A CA 1
ATOM 755 C C . SER A 1 92 ? 15.041 0.325 -22.435 1.00 75.00 92 SER A C 1
ATOM 757 O O . SER A 1 92 ? 15.591 -0.658 -21.945 1.00 75.00 92 SER A O 1
ATOM 759 N N . SER A 1 93 ? 14.064 0.971 -21.798 1.00 75.12 93 SER A N 1
ATOM 760 C CA . SER A 1 93 ? 13.581 0.586 -20.470 1.00 75.12 93 SER A CA 1
ATOM 761 C C . SER A 1 93 ? 12.779 -0.716 -20.509 1.00 75.12 93 SER A C 1
ATOM 763 O O . SER A 1 93 ? 12.839 -1.499 -19.564 1.00 75.12 93 SER A O 1
ATOM 765 N N . ALA A 1 94 ? 12.059 -0.972 -21.607 1.00 80.88 94 ALA A N 1
ATOM 766 C CA . ALA A 1 94 ? 11.316 -2.214 -21.795 1.00 80.88 94 ALA A CA 1
ATOM 767 C C . ALA A 1 94 ? 12.270 -3.381 -22.067 1.00 80.88 94 ALA A C 1
ATOM 769 O O . ALA A 1 94 ? 12.156 -4.419 -21.425 1.00 80.88 94 ALA A O 1
ATOM 770 N N . LEU A 1 95 ? 13.256 -3.187 -22.950 1.00 81.44 95 LEU A N 1
ATOM 771 C CA . LEU A 1 95 ? 14.287 -4.193 -23.220 1.00 81.44 95 LEU A CA 1
ATOM 772 C C . LEU A 1 95 ? 15.023 -4.605 -21.939 1.00 81.44 95 LEU A C 1
ATOM 774 O O . LEU A 1 95 ? 15.233 -5.794 -21.717 1.00 81.44 95 LEU A O 1
ATOM 778 N N . ARG A 1 96 ? 15.331 -3.645 -21.056 1.00 78.31 96 ARG A N 1
ATOM 779 C CA . ARG A 1 96 ? 15.901 -3.937 -19.733 1.00 78.31 96 ARG A CA 1
ATOM 780 C C . ARG A 1 96 ? 14.935 -4.710 -18.837 1.00 78.31 96 ARG A C 1
ATOM 782 O O . ARG A 1 96 ? 15.343 -5.681 -18.219 1.00 78.31 96 ARG A O 1
ATOM 789 N N . HIS A 1 97 ? 13.662 -4.313 -18.775 1.00 78.44 97 HIS A N 1
ATOM 790 C CA . HIS A 1 97 ? 12.655 -5.019 -17.972 1.00 78.44 97 HIS A CA 1
ATOM 791 C C . HIS A 1 97 ? 12.506 -6.499 -18.370 1.00 78.44 97 HIS A C 1
ATOM 793 O O . HIS A 1 97 ? 12.264 -7.338 -17.508 1.00 78.44 97 HIS A O 1
ATOM 799 N N . TYR A 1 98 ? 12.690 -6.815 -19.655 1.00 81.81 98 TYR A N 1
ATOM 800 C CA . TYR A 1 98 ? 12.643 -8.180 -20.185 1.00 81.81 98 TYR A CA 1
ATOM 801 C C . TYR A 1 98 ? 14.011 -8.884 -20.243 1.00 81.81 98 TYR A C 1
ATOM 803 O O . TYR A 1 98 ? 14.104 -9.954 -20.838 1.00 81.81 98 TYR A O 1
ATOM 811 N N . ASN A 1 99 ? 15.063 -8.315 -19.638 1.00 79.56 99 ASN A N 1
ATOM 812 C CA . ASN A 1 99 ? 16.434 -8.849 -19.658 1.00 79.56 99 ASN A CA 1
ATOM 813 C C . ASN A 1 99 ? 16.979 -9.123 -21.076 1.00 79.56 99 ASN A C 1
ATOM 815 O O . ASN A 1 99 ? 17.739 -10.062 -21.289 1.00 79.56 99 ASN A O 1
ATOM 819 N N . LEU A 1 100 ? 16.586 -8.307 -22.059 1.00 83.12 100 LEU A N 1
ATOM 820 C CA . LEU A 1 100 ? 17.004 -8.442 -23.462 1.00 83.12 100 LEU A CA 1
ATOM 821 C C . LEU A 1 100 ? 18.275 -7.641 -23.790 1.00 83.12 100 LEU A C 1
ATOM 823 O O . LEU A 1 100 ? 18.756 -7.689 -24.919 1.00 83.12 100 LEU A O 1
ATOM 827 N N . ILE A 1 101 ? 18.796 -6.878 -22.824 1.00 78.25 101 ILE A N 1
ATOM 828 C CA . ILE A 1 101 ? 20.041 -6.108 -22.921 1.00 78.25 101 ILE A CA 1
ATOM 829 C C . ILE A 1 101 ? 20.795 -6.162 -21.584 1.00 78.25 101 ILE A C 1
ATOM 831 O O . ILE A 1 101 ? 20.177 -6.074 -20.526 1.00 78.25 101 ILE A O 1
ATOM 835 N N . GLU A 1 102 ? 22.125 -6.266 -21.634 1.00 62.56 102 GLU A N 1
ATOM 836 C CA . GLU A 1 102 ? 23.003 -6.361 -20.448 1.00 62.56 102 GLU A CA 1
ATOM 837 C C . GLU A 1 102 ? 23.525 -4.998 -19.951 1.00 62.56 102 GLU A C 1
ATOM 839 O O . GLU A 1 102 ? 24.109 -4.903 -18.875 1.00 62.56 102 GLU A O 1
ATOM 844 N N . TYR A 1 103 ? 23.333 -3.920 -20.720 1.00 60.34 103 TYR A N 1
ATOM 845 C CA . TYR A 1 103 ? 23.915 -2.610 -20.414 1.00 60.34 103 TYR A CA 1
ATOM 846 C C . TYR A 1 103 ? 23.147 -1.853 -19.317 1.00 60.34 103 TYR A C 1
ATOM 848 O O . TYR A 1 103 ? 22.006 -1.422 -19.517 1.00 60.34 103 TYR A O 1
ATOM 856 N N . ASP A 1 104 ? 23.816 -1.594 -18.190 1.00 48.72 104 ASP A N 1
ATOM 857 C CA . ASP A 1 104 ? 23.354 -0.660 -17.163 1.00 48.72 104 ASP A CA 1
ATOM 858 C C . ASP A 1 104 ? 23.619 0.788 -17.602 1.00 48.72 104 ASP A C 1
ATOM 860 O O . ASP A 1 104 ? 24.735 1.308 -17.537 1.00 48.72 104 ASP A O 1
ATOM 864 N N . PHE A 1 105 ? 22.567 1.490 -18.024 1.00 50.06 105 PHE A N 1
ATOM 865 C CA . PHE A 1 105 ? 22.622 2.946 -18.092 1.00 50.06 105 PHE A CA 1
ATOM 866 C C . PHE A 1 105 ? 22.579 3.493 -16.663 1.00 50.06 105 PHE A C 1
ATOM 868 O O . PHE A 1 105 ? 21.509 3.679 -16.081 1.00 50.06 105 PHE A O 1
ATOM 875 N N . HIS A 1 106 ? 23.747 3.793 -16.094 1.00 37.81 106 HIS A N 1
ATOM 876 C CA . HIS A 1 106 ? 23.825 4.787 -15.031 1.00 37.81 106 HIS A CA 1
ATOM 877 C C . HIS A 1 106 ? 23.193 6.078 -15.574 1.00 37.81 106 HIS A C 1
ATOM 879 O O . HIS A 1 106 ? 23.722 6.662 -16.520 1.00 37.81 106 HIS A O 1
ATOM 885 N N . CYS A 1 107 ? 22.055 6.518 -15.016 1.00 37.88 107 CYS A N 1
ATOM 886 C CA . CYS A 1 107 ? 21.509 7.848 -15.302 1.00 37.88 107 CYS A CA 1
ATOM 887 C C . CYS A 1 107 ? 22.549 8.892 -14.839 1.00 37.88 107 CYS A C 1
ATOM 889 O O . CYS A 1 107 ? 22.505 9.374 -13.708 1.00 37.88 107 CYS A O 1
ATOM 891 N N . PHE A 1 108 ? 23.503 9.245 -15.700 1.00 28.16 108 PHE A N 1
ATOM 892 C CA . PHE A 1 108 ? 24.269 10.475 -15.565 1.00 28.16 108 PHE A CA 1
ATOM 893 C C . PHE A 1 108 ? 23.291 11.638 -15.762 1.00 28.16 108 PHE A C 1
ATOM 895 O O . PHE A 1 108 ? 22.491 11.637 -16.699 1.00 28.16 108 PHE A O 1
ATOM 902 N N . ARG A 1 109 ? 23.317 12.596 -14.826 1.00 34.19 109 ARG A N 1
ATOM 903 C CA . ARG A 1 109 ? 22.517 13.833 -14.823 1.00 34.19 109 ARG A CA 1
ATOM 904 C C . ARG A 1 109 ? 22.271 14.358 -16.247 1.00 34.19 109 ARG A C 1
ATOM 906 O O . ARG A 1 109 ? 23.206 14.827 -16.882 1.00 34.19 109 ARG A O 1
ATOM 913 N N . GLY A 1 110 ? 21.017 14.350 -16.701 1.00 34.66 110 GLY A N 1
ATOM 914 C CA . GLY A 1 110 ? 20.574 15.232 -17.789 1.00 34.66 110 GLY A CA 1
ATOM 915 C C . GLY A 1 110 ? 19.661 14.623 -18.849 1.00 34.66 110 GLY A C 1
ATOM 916 O O . GLY A 1 110 ? 18.799 15.334 -19.346 1.00 34.66 110 GLY A O 1
ATOM 917 N N . HIS A 1 111 ? 19.772 13.332 -19.168 1.00 38.72 111 HIS A N 1
ATOM 918 C CA . HIS A 1 111 ? 18.950 12.719 -20.222 1.00 38.72 111 HIS A CA 1
ATOM 919 C C . HIS A 1 111 ? 18.645 11.248 -19.914 1.00 38.72 111 HIS A C 1
ATOM 921 O O . HIS A 1 111 ? 19.183 10.344 -20.545 1.00 38.72 111 HIS A O 1
ATOM 927 N N . CYS A 1 112 ? 17.773 10.993 -18.934 1.00 39.53 112 CYS A N 1
ATOM 928 C CA . CYS A 1 112 ? 17.134 9.680 -18.826 1.00 39.53 112 CYS A CA 1
ATOM 929 C C . CYS A 1 112 ? 15.857 9.690 -19.684 1.00 39.53 112 CYS A C 1
ATOM 931 O O . CYS A 1 112 ? 15.093 10.655 -19.647 1.00 39.53 112 CYS A O 1
ATOM 933 N N . GLY A 1 113 ? 15.722 8.670 -20.541 1.00 41.28 113 GLY A N 1
ATOM 934 C CA . GLY A 1 113 ? 14.765 8.608 -21.646 1.00 41.28 113 GLY A CA 1
ATOM 935 C C . GLY A 1 113 ? 13.348 9.007 -21.247 1.00 41.28 113 GLY A C 1
ATOM 936 O O . GLY A 1 113 ? 12.843 8.597 -20.203 1.00 41.28 113 GLY A O 1
ATOM 937 N N . GLU A 1 114 ? 12.730 9.832 -22.091 1.00 34.97 114 GLU A N 1
ATOM 938 C CA . GLU A 1 114 ? 11.393 10.378 -21.881 1.00 34.97 114 GLU A CA 1
ATOM 939 C C . GLU A 1 114 ? 10.381 9.269 -21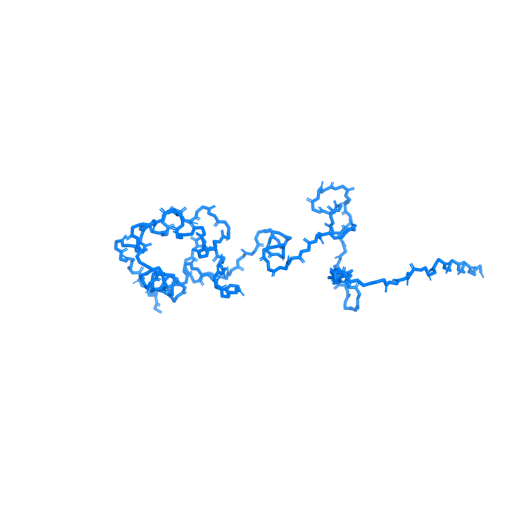.559 1.00 34.97 114 GLU A C 1
ATOM 941 O O . GLU A 1 114 ? 10.089 8.407 -22.392 1.00 34.97 114 GLU A O 1
ATOM 946 N N . ILE A 1 115 ? 9.759 9.345 -20.380 1.00 36.03 115 ILE A N 1
ATOM 947 C CA . ILE A 1 115 ? 8.421 8.784 -20.188 1.00 36.03 115 ILE A CA 1
ATOM 948 C C . ILE A 1 115 ? 7.493 9.649 -21.046 1.00 36.03 115 ILE A C 1
ATOM 950 O O . ILE A 1 115 ? 7.030 10.703 -20.612 1.00 36.03 115 ILE A O 1
ATOM 954 N N . ARG A 1 116 ? 7.269 9.248 -22.301 1.00 37.00 116 ARG A N 1
ATOM 955 C CA . ARG A 1 116 ? 6.347 9.955 -23.195 1.00 37.00 116 ARG A CA 1
ATOM 956 C C . ARG A 1 116 ? 4.915 9.692 -22.749 1.00 37.00 116 ARG A C 1
ATOM 958 O O . ARG A 1 116 ? 4.363 8.619 -22.980 1.00 37.00 116 ARG A O 1
ATOM 965 N N . GLN A 1 117 ? 4.307 10.686 -22.110 1.00 35.00 117 GLN A N 1
ATOM 966 C CA . GLN A 1 117 ? 2.860 10.740 -21.946 1.00 35.00 117 GLN A CA 1
ATOM 967 C C . GLN A 1 117 ? 2.251 11.055 -23.315 1.00 35.00 117 GLN A C 1
ATOM 969 O O . GLN A 1 117 ? 2.347 12.181 -23.795 1.00 35.00 117 GLN A O 1
ATOM 974 N N . TYR A 1 118 ? 1.642 10.066 -23.965 1.00 39.38 118 TYR A N 1
ATOM 975 C CA . TYR A 1 118 ? 0.859 10.314 -25.174 1.00 39.38 118 TYR A CA 1
ATOM 976 C C . TYR A 1 118 ? -0.510 10.873 -24.773 1.00 39.38 118 TYR A C 1
ATOM 978 O O . TYR A 1 118 ? -1.477 10.134 -24.603 1.00 39.38 118 TYR A O 1
ATOM 986 N N . ALA A 1 119 ? -0.586 12.193 -24.596 1.00 35.69 119 ALA A N 1
ATOM 987 C CA . ALA A 1 119 ? -1.847 12.913 -24.712 1.00 35.69 119 ALA A CA 1
ATOM 988 C C . ALA A 1 119 ? -2.158 13.053 -26.209 1.00 35.69 119 ALA A C 1
ATOM 990 O O . ALA A 1 119 ? -1.313 13.502 -26.981 1.00 35.69 119 ALA A O 1
ATOM 991 N N . GLY A 1 120 ? -3.338 12.595 -26.630 1.00 38.41 120 GLY A N 1
ATOM 992 C CA . GLY A 1 120 ? -3.748 12.596 -28.032 1.00 38.41 120 GLY A CA 1
ATOM 993 C C . GLY A 1 120 ? -3.600 13.974 -28.682 1.00 38.41 120 GLY A C 1
ATOM 994 O O . GLY A 1 120 ? -4.140 14.961 -28.193 1.00 38.41 120 GLY A O 1
ATOM 995 N N . GLY A 1 121 ? -2.875 14.023 -29.796 1.00 30.83 121 GLY A N 1
ATOM 996 C CA . GLY A 1 121 ? -2.662 15.237 -30.577 1.00 30.83 121 GLY A CA 1
ATOM 997 C C . GLY A 1 121 ? -1.465 15.069 -31.503 1.00 30.83 121 GLY A C 1
ATOM 998 O O . GLY A 1 121 ? -0.371 14.739 -31.061 1.00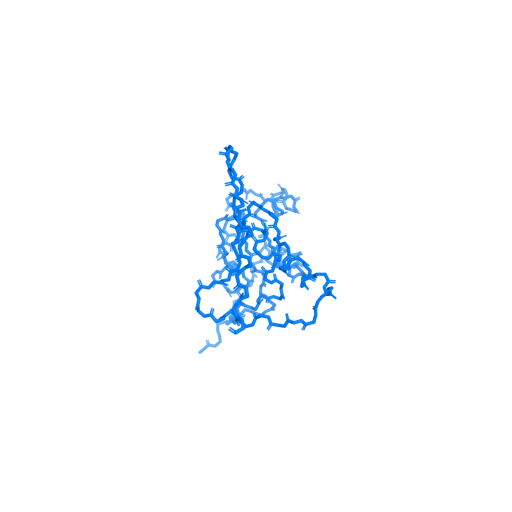 30.83 121 GLY A O 1
ATOM 999 N N . LYS A 1 122 ? -1.698 15.228 -32.805 1.00 39.41 122 LYS A N 1
ATOM 1000 C CA . LYS A 1 122 ? -0.715 15.112 -33.889 1.00 39.41 122 LYS A CA 1
ATOM 1001 C C . LYS A 1 122 ? 0.536 15.952 -33.577 1.00 39.41 122 LYS A C 1
ATOM 1003 O O . LYS A 1 122 ? 0.381 17.099 -33.185 1.00 39.41 122 LYS A O 1
ATOM 1008 N N . HIS A 1 123 ? 1.740 15.410 -33.777 1.00 36.28 123 HIS A N 1
ATOM 1009 C CA . HIS A 1 123 ? 2.752 15.929 -34.712 1.00 36.28 123 HIS A CA 1
ATOM 1010 C C . HIS A 1 123 ? 4.120 15.226 -34.574 1.00 36.28 123 HIS A C 1
ATOM 1012 O O . HIS A 1 123 ? 4.519 14.716 -33.534 1.00 36.28 123 HIS A O 1
ATOM 1018 N N . THR A 1 124 ? 4.769 15.191 -35.733 1.00 44.97 124 THR A N 1
ATOM 1019 C CA . THR A 1 124 ? 6.057 14.650 -36.187 1.00 44.97 124 THR A CA 1
ATOM 1020 C C . THR A 1 124 ? 7.276 14.836 -35.281 1.00 44.97 124 THR A C 1
ATOM 1022 O O . THR A 1 124 ? 7.507 15.929 -34.775 1.00 44.97 124 THR A O 1
ATOM 1025 N N . ALA A 1 125 ? 8.158 13.827 -35.253 1.00 29.94 125 ALA A N 1
ATOM 1026 C CA . ALA A 1 125 ? 9.575 14.014 -34.937 1.00 29.94 125 ALA A CA 1
ATOM 1027 C C . ALA A 1 125 ? 10.466 13.026 -35.721 1.00 29.94 125 ALA A C 1
ATOM 1029 O O . ALA A 1 125 ? 10.629 11.871 -35.340 1.00 29.94 125 ALA A O 1
ATOM 1030 N N . HIS A 1 126 ? 11.069 13.517 -36.803 1.00 36.75 126 HIS A N 1
ATOM 1031 C CA . HIS A 1 126 ? 12.408 13.120 -37.249 1.00 36.75 126 HIS A CA 1
ATOM 1032 C C . HIS A 1 126 ? 13.277 14.385 -37.151 1.00 36.75 126 HIS A C 1
ATOM 1034 O O . HIS A 1 126 ? 12.783 15.471 -37.459 1.00 36.75 126 HIS A O 1
ATOM 1040 N N . PRO A 1 127 ? 14.536 14.271 -36.695 1.00 34.31 127 PRO A N 1
ATOM 1041 C CA . PRO A 1 127 ? 15.588 13.996 -37.667 1.00 34.31 127 PRO A CA 1
ATOM 1042 C C . PRO A 1 127 ? 16.630 12.980 -37.183 1.00 34.31 127 PRO A C 1
ATOM 1044 O O . PRO A 1 127 ? 17.202 13.083 -36.101 1.00 34.31 127 PRO A O 1
ATOM 1047 N N . LEU A 1 128 ? 16.930 12.025 -38.064 1.00 42.25 128 LEU A N 1
ATOM 1048 C CA . LEU A 1 128 ? 18.246 11.402 -38.131 1.00 42.25 128 LEU A CA 1
ATOM 1049 C C . LEU A 1 128 ? 19.191 12.422 -38.775 1.00 42.25 128 LEU A C 1
ATOM 1051 O O . LEU A 1 128 ? 19.051 12.731 -39.954 1.00 42.25 128 LEU A O 1
ATOM 1055 N N . SER A 1 129 ? 20.170 12.927 -38.029 1.00 32.97 129 SER A N 1
ATOM 1056 C CA . SER A 1 129 ? 21.358 13.538 -38.630 1.00 32.97 129 SER A CA 1
ATOM 1057 C C . SER A 1 129 ? 22.609 12.912 -38.027 1.00 32.97 129 SER A C 1
ATOM 1059 O O . SER A 1 129 ? 23.208 13.428 -37.085 1.00 32.97 129 SER A O 1
ATOM 1061 N N . HIS A 1 130 ? 23.018 11.778 -38.593 1.00 41.69 130 HIS A N 1
ATOM 1062 C CA . HIS A 1 130 ? 24.402 11.339 -38.513 1.00 41.69 130 HIS A CA 1
ATOM 1063 C C . HIS A 1 130 ? 25.263 12.305 -39.333 1.00 41.69 130 HIS A C 1
ATOM 1065 O O . HIS A 1 130 ? 25.293 12.236 -40.558 1.00 41.69 130 HIS A O 1
ATOM 1071 N N . ARG A 1 131 ? 26.005 13.184 -38.658 1.00 33.31 131 ARG A N 1
ATOM 1072 C CA . ARG A 1 131 ? 27.248 13.736 -39.204 1.00 33.31 131 ARG A CA 1
ATOM 1073 C C . ARG A 1 131 ? 28.403 13.055 -38.482 1.00 33.31 131 ARG A C 1
ATOM 1075 O O . ARG A 1 131 ? 28.797 13.473 -37.400 1.00 33.31 131 ARG A O 1
ATOM 1082 N N . ARG A 1 132 ? 28.932 11.991 -39.092 1.00 42.75 132 ARG A N 1
ATOM 1083 C CA . ARG A 1 132 ? 30.321 11.585 -38.857 1.00 42.75 132 ARG A CA 1
ATOM 1084 C C . ARG A 1 132 ? 31.201 12.694 -39.439 1.00 42.75 132 ARG A C 1
ATOM 1086 O O . ARG A 1 132 ? 31.037 13.037 -40.608 1.00 42.75 132 ARG A O 1
ATOM 1093 N N . ARG A 1 133 ? 32.098 13.261 -38.639 1.00 39.59 133 ARG A N 1
ATOM 1094 C CA . ARG A 1 133 ? 33.321 13.884 -39.148 1.00 39.59 133 ARG A CA 1
ATOM 1095 C C . ARG A 1 133 ? 34.471 12.991 -38.703 1.00 39.59 133 ARG A C 1
ATOM 1097 O O . ARG A 1 133 ? 34.602 12.722 -37.513 1.00 39.59 133 ARG A O 1
ATOM 1104 N N . THR A 1 134 ? 35.158 12.460 -39.707 1.00 53.31 134 THR A N 1
ATOM 1105 C CA . THR A 1 134 ? 36.562 12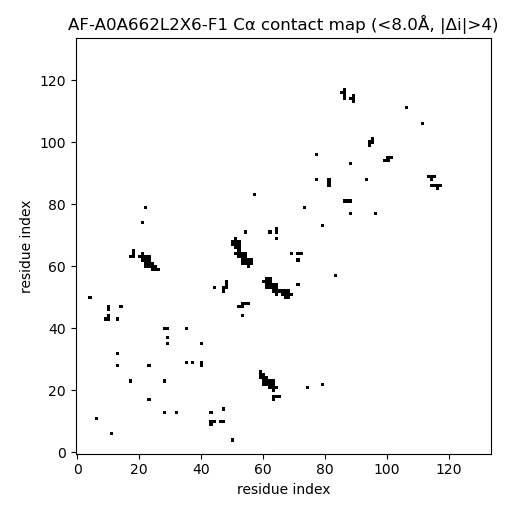.040 -39.674 1.00 53.31 134 THR A CA 1
ATOM 1106 C C . THR A 1 134 ? 37.446 13.156 -39.148 1.00 53.31 134 THR A C 1
ATOM 1108 O O . THR A 1 134 ? 37.119 14.323 -39.478 1.00 53.31 134 THR A O 1
#

Secondary structure (DSSP, 8-state):
-----PPPHHHHHHHHHHTT-SEEEHHHHHHH-TTS-HHHHHHHHHHHHHTTSEEEEETTEEEEPSSTTS----S-HHHHHHHHSSS---HHHHHHHTT---------TT-PPP-----S--------------

Mean predicted aligned error: 13.43 Å

Solvent-accessible surface area (backbone atoms only — not comparable to full-atom values): 8822 Å² total; per-residue (Å²): 131,89,78,81,76,81,69,51,74,69,43,45,57,53,44,69,70,47,62,83,38,64,66,47,40,52,66,58,53,44,71,75,39,71,89,54,51,71,72,54,49,54,50,41,53,53,48,37,34,75,60,29,38,31,44,77,79,48,95,58,32,28,37,49,40,93,49,62,72,58,81,86,78,75,89,52,66,66,61,54,47,53,73,75,39,92,67,74,74,54,69,73,60,37,36,47,76,69,67,73,52,88,79,80,78,75,76,61,91,88,73,69,79,76,82,70,72,83,68,91,70,92,81,88,86,84,83,90,76,88,77,84,77,132

Foldseek 3Di:
DPPPDDADPVLCVLCVVCQPPQKFFLVNSCVVCVVDDSVRSVVSVVSCCVQQQWDDPDVRMTGGDNDRPDPSDDPDVLVVVVVVDVADDDDPRVCVVVVVDDDDPPPDPDCDDDRDDPDDDDDDDDDDDDDDDD

Nearest PDB structures (foldseek):
  1bja-assembly2_B  TM=8.304E-01  e=1.349E-02  Tequatrovirus T4
  7xux-assembly1_B  TM=7.680E-01  e=3.514E-02  Yersinia pseudotuberculosis IP 32953
  1cf7-assembly1_A  TM=8.204E-01  e=1.626E-01  Homo sapiens
  5hs9-assembly1_B  TM=5.322E-01  e=6.242E-02  Bacillus subtilis subsp. subtilis str. 168
  4ham-assembly1_A-2  TM=4.128E-01  e=9.155E-02  Listeria monocytogenes EGD-e

Radius of gyration: 20.74 Å; Cα contacts (8 Å, |Δi|>4): 101; chains: 1; bounding box: 55×27×62 Å